Protein AF-A0A7C3W5G4-F1 (afdb_monomer)

Solvent-accessible surface area (backbone atoms only — not comparable to full-atom values): 3732 Å² total; per-residue (Å²): 138,80,83,73,76,76,76,80,66,76,75,69,83,42,36,65,53,29,43,51,54,22,51,52,40,32,72,76,68,34,72,82,40,66,68,30,51,37,28,46,53,22,16,51,24,40,72,72,68,36,54,67,59,17,22,64,58,68,74,45,84,76,70,128

Structure (mmCIF, N/CA/C/O backbone):
data_AF-A0A7C3W5G4-F1
#
_entry.id   AF-A0A7C3W5G4-F1
#
loop_
_atom_site.group_PDB
_atom_site.id
_atom_site.type_symbol
_atom_site.label_atom_id
_atom_site.label_alt_id
_atom_site.label_comp_id
_atom_site.label_asym_id
_atom_site.label_entity_id
_atom_site.label_seq_id
_atom_site.pdbx_PDB_ins_code
_atom_site.Cartn_x
_atom_site.Cartn_y
_atom_site.Cartn_z
_atom_site.occupancy
_atom_site.B_iso_or_equiv
_atom_site.auth_seq_id
_atom_site.auth_comp_id
_atom_site.auth_asym_id
_atom_site.auth_atom_id
_atom_site.pdbx_PDB_model_num
ATOM 1 N N . MET A 1 1 ? 25.347 15.370 26.771 1.00 47.31 1 MET A N 1
ATOM 2 C CA . MET A 1 1 ? 25.000 15.077 25.360 1.00 47.31 1 MET A CA 1
ATOM 3 C C . MET A 1 1 ? 24.444 13.675 25.373 1.00 47.31 1 MET A C 1
ATOM 5 O O . MET A 1 1 ? 25.139 12.713 25.067 1.00 47.31 1 MET A O 1
ATOM 9 N N . ASP A 1 2 ? 23.219 13.578 25.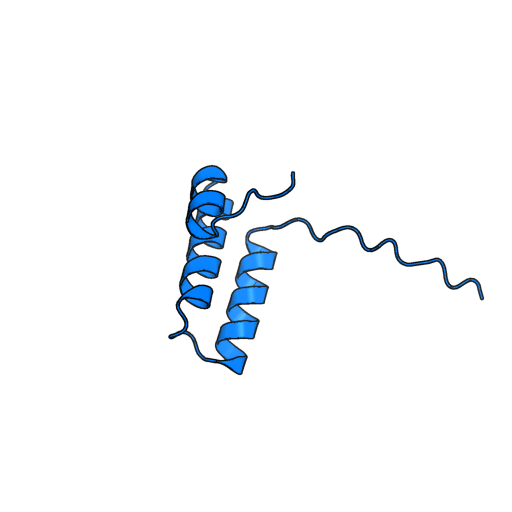857 1.00 43.84 2 ASP A N 1
ATOM 10 C CA . ASP A 1 2 ? 22.540 12.320 26.096 1.00 43.84 2 ASP A CA 1
ATOM 11 C C . ASP A 1 2 ? 21.847 11.959 24.790 1.00 43.84 2 ASP A C 1
ATOM 13 O O . ASP A 1 2 ? 20.905 12.617 24.357 1.00 43.84 2 ASP A O 1
ATOM 17 N N . LYS A 1 3 ? 22.421 10.983 24.084 1.00 52.34 3 LYS A N 1
ATOM 18 C CA . LYS A 1 3 ? 21.785 10.367 22.923 1.00 52.34 3 LYS A CA 1
ATOM 19 C C . LYS A 1 3 ? 20.673 9.480 23.463 1.00 52.34 3 LYS A C 1
ATOM 21 O O . LYS A 1 3 ? 20.883 8.290 23.684 1.00 52.34 3 LYS A O 1
ATOM 26 N N . GLU A 1 4 ? 19.534 10.094 23.761 1.00 51.62 4 GLU A N 1
ATOM 27 C CA . GLU A 1 4 ? 18.305 9.372 24.048 1.00 51.62 4 GLU A CA 1
ATOM 28 C C . GLU A 1 4 ? 17.993 8.482 22.850 1.00 51.62 4 GLU A C 1
ATOM 30 O O . GLU A 1 4 ? 17.798 8.940 21.727 1.00 51.62 4 GLU A O 1
ATOM 35 N N . THR A 1 5 ? 18.047 7.186 23.119 1.00 50.56 5 THR A N 1
ATOM 36 C CA . THR A 1 5 ? 17.593 6.080 22.291 1.00 50.56 5 THR A CA 1
ATOM 37 C C . THR A 1 5 ? 16.288 6.472 21.600 1.00 50.56 5 THR A C 1
ATOM 39 O O . THR A 1 5 ? 15.243 6.533 22.249 1.00 50.56 5 THR A O 1
ATOM 42 N N . GLU A 1 6 ? 16.346 6.767 20.298 1.00 57.53 6 GLU A N 1
ATOM 43 C CA . GLU A 1 6 ? 15.149 6.916 19.477 1.00 57.53 6 GLU A CA 1
ATOM 44 C C . GLU A 1 6 ? 14.368 5.614 19.607 1.00 57.53 6 GLU A C 1
ATOM 46 O O . GLU A 1 6 ? 14.776 4.552 19.135 1.00 57.53 6 GLU A O 1
ATOM 51 N N . ILE A 1 7 ? 13.260 5.686 20.338 1.00 56.91 7 ILE A N 1
ATOM 52 C CA . ILE A 1 7 ? 12.273 4.626 20.392 1.00 56.91 7 ILE A CA 1
ATOM 53 C C . ILE A 1 7 ? 11.837 4.463 18.939 1.00 56.91 7 ILE A C 1
ATOM 55 O O . ILE A 1 7 ? 11.112 5.313 18.422 1.00 56.91 7 ILE A O 1
ATOM 59 N N . HIS A 1 8 ? 12.319 3.416 18.266 1.00 43.19 8 HIS A N 1
ATOM 60 C CA . HIS A 1 8 ? 11.818 2.999 16.964 1.00 43.19 8 HIS A CA 1
ATOM 61 C C . HIS A 1 8 ? 10.359 2.583 17.163 1.00 43.19 8 HIS A C 1
ATOM 63 O O . HIS A 1 8 ? 10.044 1.404 17.312 1.00 43.19 8 HIS A O 1
ATOM 69 N N . LYS A 1 9 ? 9.459 3.567 17.250 1.00 49.25 9 LYS A N 1
ATOM 70 C CA . LYS A 1 9 ? 8.032 3.346 17.094 1.00 49.25 9 LYS A CA 1
ATOM 71 C C . LYS A 1 9 ? 7.896 2.687 15.736 1.00 49.25 9 LYS A C 1
ATOM 73 O O . LYS A 1 9 ? 8.330 3.260 14.736 1.00 49.25 9 LYS A O 1
ATOM 78 N N . THR A 1 10 ? 7.375 1.466 15.720 1.00 56.09 10 THR A N 1
ATOM 79 C CA . THR A 1 10 ? 7.002 0.802 14.478 1.00 56.09 10 THR A CA 1
ATOM 80 C C . THR A 1 10 ? 6.146 1.803 13.703 1.00 56.09 10 THR A C 1
ATOM 82 O O . THR A 1 10 ? 5.154 2.271 14.267 1.00 56.09 10 THR A O 1
ATOM 85 N N . PRO A 1 11 ? 6.557 2.235 12.500 1.00 60.81 11 PRO A N 1
ATOM 86 C CA . PRO A 1 11 ? 5.801 3.233 11.766 1.00 60.81 11 PRO A CA 1
ATOM 87 C C . PRO A 1 11 ? 4.385 2.705 11.550 1.00 60.81 11 PRO A C 1
ATOM 89 O O . PRO A 1 11 ? 4.204 1.568 11.106 1.00 60.81 11 PRO A O 1
ATOM 92 N N . GLU A 1 12 ? 3.389 3.514 11.907 1.00 72.62 12 GLU A N 1
ATOM 93 C CA . GLU A 1 12 ? 1.993 3.206 11.612 1.00 72.62 12 GLU A CA 1
ATOM 94 C C . GLU A 1 12 ? 1.851 3.038 10.097 1.00 72.62 12 GLU A C 1
ATOM 96 O O . GLU A 1 12 ? 2.277 3.895 9.313 1.00 72.62 12 GLU A O 1
ATOM 101 N N . ILE A 1 13 ? 1.282 1.910 9.668 1.00 81.00 13 ILE A N 1
ATOM 102 C CA . ILE A 1 13 ? 1.083 1.656 8.243 1.00 81.00 13 ILE A CA 1
ATOM 103 C C . ILE A 1 13 ? -0.130 2.466 7.791 1.00 81.00 13 ILE A C 1
ATOM 105 O O . ILE A 1 13 ? -1.278 2.061 7.958 1.00 81.00 13 ILE A O 1
ATOM 109 N N . THR A 1 14 ? 0.153 3.627 7.211 1.00 87.56 14 THR A N 1
ATOM 110 C CA . THR A 1 14 ? -0.835 4.536 6.626 1.00 87.56 14 THR A CA 1
ATOM 111 C C . THR A 1 14 ? -0.856 4.422 5.101 1.00 87.56 14 THR A C 1
ATOM 113 O O . THR A 1 14 ? 0.074 3.896 4.482 1.00 87.56 14 THR A O 1
ATOM 116 N N . ALA A 1 15 ? -1.893 4.971 4.461 1.00 90.50 15 ALA A N 1
ATOM 117 C CA . ALA A 1 15 ? -1.934 5.084 3.003 1.00 90.50 15 ALA A CA 1
ATOM 118 C C . ALA A 1 15 ? -0.715 5.847 2.454 1.00 90.50 15 ALA A C 1
ATOM 120 O O . ALA A 1 15 ? -0.141 5.452 1.438 1.00 90.50 15 ALA A O 1
ATOM 121 N N . GLN A 1 16 ? -0.270 6.895 3.155 1.00 91.44 16 GLN A N 1
ATOM 122 C CA . GLN A 1 16 ? 0.941 7.633 2.804 1.00 91.44 16 GLN A CA 1
ATOM 123 C C . GLN A 1 16 ? 2.186 6.741 2.874 1.00 91.44 16 GLN A C 1
ATOM 125 O O . GLN A 1 16 ? 2.942 6.694 1.906 1.00 91.44 16 GLN A O 1
ATOM 130 N N . PHE A 1 17 ? 2.365 5.988 3.962 1.00 90.56 17 PHE A N 1
ATOM 131 C CA . PHE A 1 17 ? 3.503 5.079 4.122 1.00 90.56 17 PHE A CA 1
ATOM 132 C C . PHE A 1 17 ? 3.586 4.051 2.978 1.00 90.56 17 PHE A C 1
ATOM 134 O O . PHE A 1 17 ? 4.651 3.828 2.400 1.00 90.56 17 PHE A O 1
ATOM 141 N N . LEU A 1 18 ? 2.447 3.470 2.585 1.00 92.38 18 LEU A N 1
ATOM 142 C CA . LEU A 1 18 ? 2.382 2.524 1.467 1.00 92.38 18 LEU A CA 1
ATOM 143 C C . LEU A 1 18 ? 2.702 3.188 0.117 1.00 92.38 18 LEU A C 1
ATOM 145 O O . LEU A 1 18 ? 3.419 2.601 -0.696 1.00 92.38 18 LEU A O 1
ATOM 149 N N . ARG A 1 19 ? 2.229 4.421 -0.119 1.00 93.38 19 ARG A N 1
ATOM 150 C CA . ARG A 1 19 ? 2.542 5.204 -1.332 1.00 93.38 19 ARG A CA 1
ATOM 151 C C . ARG A 1 19 ? 4.024 5.569 -1.408 1.00 93.38 19 ARG A C 1
ATOM 153 O O . ARG A 1 19 ? 4.604 5.495 -2.488 1.00 93.38 19 ARG A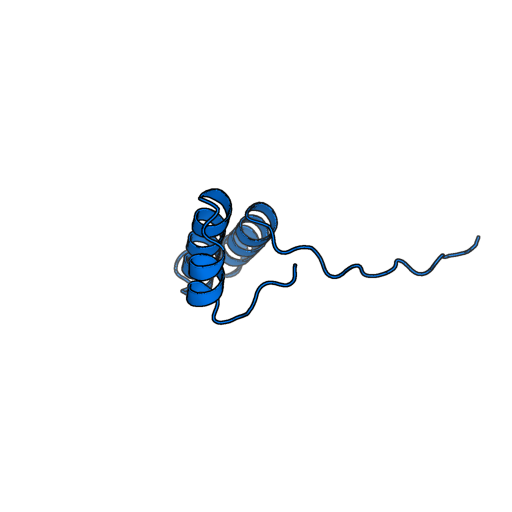 O 1
ATOM 160 N N . GLU A 1 20 ? 4.646 5.927 -0.289 1.00 93.25 20 GLU A N 1
ATOM 161 C CA . GLU A 1 20 ? 6.083 6.217 -0.216 1.00 93.25 20 GLU A CA 1
ATOM 162 C C . GLU A 1 20 ? 6.918 4.965 -0.511 1.00 93.25 20 GLU A C 1
ATOM 164 O O . GLU A 1 20 ? 7.832 5.010 -1.339 1.00 93.25 20 GLU A O 1
ATOM 169 N N . GLY A 1 21 ? 6.545 3.821 0.073 1.00 91.12 21 GLY A N 1
ATOM 170 C CA . GLY A 1 21 ? 7.149 2.527 -0.250 1.00 91.12 21 GLY A CA 1
ATOM 171 C C . GLY A 1 21 ? 6.995 2.164 -1.731 1.00 91.12 21 GLY A C 1
ATOM 172 O O . GLY A 1 21 ? 7.962 1.761 -2.381 1.00 91.12 21 GLY A O 1
ATOM 173 N N . ALA A 1 22 ? 5.807 2.380 -2.302 1.00 92.38 22 ALA A N 1
ATOM 174 C CA . ALA A 1 22 ? 5.558 2.174 -3.725 1.00 92.38 22 ALA A CA 1
ATOM 175 C C . ALA A 1 22 ? 6.422 3.105 -4.595 1.00 92.38 22 ALA A C 1
ATOM 177 O O . ALA A 1 22 ? 7.052 2.644 -5.544 1.00 92.38 22 ALA A O 1
ATOM 178 N N . ALA A 1 23 ? 6.525 4.395 -4.268 1.00 91.69 23 ALA A N 1
ATOM 179 C CA . ALA A 1 23 ? 7.362 5.345 -5.004 1.00 91.69 23 ALA A CA 1
ATOM 180 C C . ALA A 1 23 ? 8.852 4.959 -4.965 1.00 91.69 23 ALA A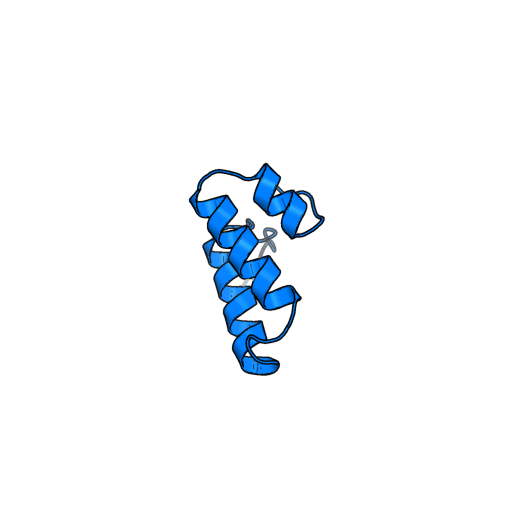 C 1
ATOM 182 O O . ALA A 1 23 ? 9.553 5.049 -5.978 1.00 91.69 23 ALA A O 1
ATOM 183 N N . HIS A 1 24 ? 9.330 4.467 -3.820 1.00 92.31 24 HIS A N 1
ATOM 184 C CA . HIS A 1 24 ? 10.690 3.958 -3.682 1.00 92.31 24 HIS A CA 1
ATOM 185 C C . HIS A 1 24 ? 10.937 2.730 -4.573 1.00 92.31 24 HIS A C 1
ATOM 187 O O . HIS A 1 24 ? 11.923 2.693 -5.313 1.00 92.31 24 HIS A O 1
ATOM 193 N N . LEU A 1 25 ? 10.007 1.767 -4.584 1.00 89.31 25 LEU A N 1
ATOM 194 C CA . LEU A 1 25 ? 10.072 0.603 -5.476 1.00 89.31 25 LEU A CA 1
ATOM 195 C C . LEU A 1 25 ? 10.005 1.002 -6.951 1.00 89.31 25 LEU A C 1
ATOM 197 O O . LEU A 1 25 ? 10.776 0.485 -7.755 1.00 89.31 25 LEU A O 1
ATOM 201 N N . ALA A 1 26 ? 9.132 1.945 -7.305 1.00 90.62 26 ALA A N 1
ATOM 202 C CA . ALA A 1 26 ? 9.014 2.456 -8.665 1.00 90.62 26 ALA A CA 1
ATOM 203 C C . ALA A 1 26 ? 10.321 3.097 -9.148 1.00 90.62 26 ALA A C 1
ATOM 205 O O . ALA A 1 26 ? 10.684 2.949 -10.311 1.00 90.62 26 ALA A O 1
ATOM 206 N N . THR A 1 27 ? 11.042 3.767 -8.249 1.00 91.62 27 THR A N 1
ATOM 207 C CA . THR A 1 27 ? 12.321 4.415 -8.558 1.00 91.62 27 THR A CA 1
ATOM 208 C C . THR A 1 27 ? 13.440 3.394 -8.776 1.00 91.62 27 THR A C 1
ATOM 210 O O . THR A 1 27 ? 14.255 3.568 -9.677 1.00 91.62 27 THR A O 1
ATOM 213 N N . GLN A 1 28 ? 13.488 2.322 -7.978 1.00 91.06 28 GLN A N 1
ATOM 214 C CA . GLN A 1 28 ? 14.558 1.318 -8.058 1.00 91.06 28 GLN A CA 1
ATOM 215 C C . GLN A 1 28 ? 14.314 0.227 -9.105 1.00 91.06 28 GLN A C 1
ATOM 217 O O . GLN A 1 28 ? 15.248 -0.220 -9.765 1.00 91.06 28 GLN A O 1
ATOM 222 N N . PHE A 1 29 ? 13.066 -0.216 -9.243 1.00 89.50 29 PHE A N 1
ATOM 223 C CA . PHE A 1 29 ? 12.696 -1.412 -10.004 1.00 89.50 29 PHE A CA 1
ATOM 224 C C . PHE A 1 29 ? 11.624 -1.143 -11.072 1.00 89.50 29 PHE A C 1
ATOM 226 O O . PHE A 1 29 ? 11.297 -2.033 -11.857 1.00 89.50 29 PHE A O 1
ATOM 233 N N . GLY A 1 30 ? 11.073 0.075 -11.125 1.00 85.56 30 GLY A N 1
ATOM 234 C CA . GLY A 1 30 ? 9.970 0.439 -12.013 1.00 85.56 30 GLY A CA 1
ATOM 235 C C . GLY A 1 30 ? 8.586 0.077 -11.460 1.00 85.56 30 GLY A C 1
ATOM 236 O O . GLY A 1 30 ? 8.429 -0.663 -10.492 1.00 85.56 30 GLY A O 1
ATOM 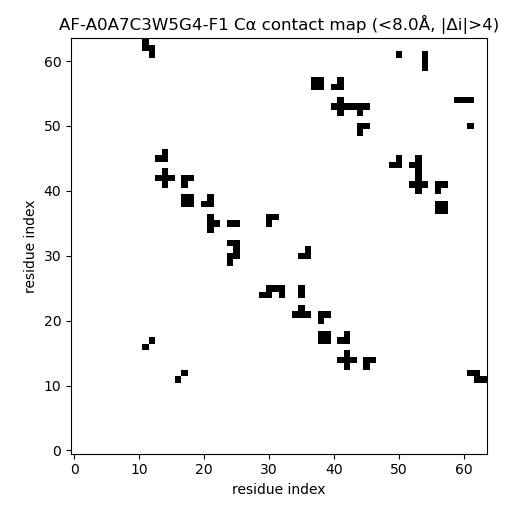237 N N . THR A 1 31 ? 7.539 0.587 -12.108 1.00 86.12 31 THR A N 1
ATOM 238 C CA . THR A 1 31 ? 6.129 0.367 -11.717 1.00 86.12 31 THR A CA 1
ATOM 239 C C . THR A 1 31 ? 5.560 -0.978 -12.188 1.00 86.12 31 THR A C 1
ATOM 241 O O . THR A 1 31 ? 4.409 -1.315 -11.906 1.00 86.12 31 THR A O 1
ATOM 244 N N . GLY A 1 32 ? 6.353 -1.765 -12.923 1.00 84.88 32 GLY A N 1
ATOM 245 C CA . GLY A 1 32 ? 5.968 -3.090 -13.414 1.00 84.88 32 GLY A CA 1
ATOM 246 C C . GLY A 1 32 ? 5.975 -4.180 -12.338 1.00 84.88 32 GLY A C 1
ATOM 247 O O . GLY A 1 32 ? 5.380 -5.237 -12.548 1.00 84.88 32 GLY A O 1
ATOM 248 N N . VAL A 1 33 ? 6.617 -3.929 -11.193 1.00 86.88 33 VAL A N 1
ATOM 249 C CA . VAL A 1 33 ? 6.735 -4.890 -10.090 1.00 86.88 33 VAL A CA 1
ATOM 250 C C . VAL A 1 33 ? 5.366 -5.142 -9.456 1.00 86.88 33 VAL A C 1
ATOM 252 O O . VAL A 1 33 ? 4.643 -4.199 -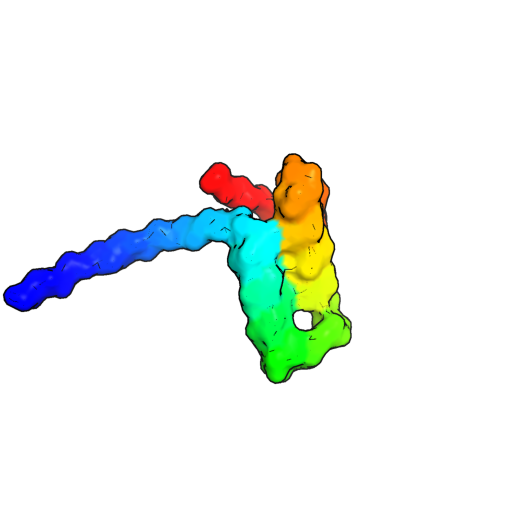9.143 1.00 86.88 33 VAL A O 1
ATOM 255 N N . GLY A 1 34 ? 5.011 -6.412 -9.230 1.00 88.00 34 GLY A N 1
ATOM 256 C CA . GLY A 1 34 ? 3.746 -6.784 -8.576 1.00 88.00 34 GLY A CA 1
ATOM 257 C C . GLY A 1 34 ? 3.565 -6.081 -7.230 1.00 88.00 34 GLY A C 1
ATOM 258 O O . GLY A 1 34 ? 2.562 -5.409 -7.019 1.00 88.00 34 GLY A O 1
ATOM 259 N N . LEU A 1 35 ? 4.622 -6.082 -6.412 1.00 89.56 35 LEU A N 1
ATOM 260 C CA . LEU A 1 35 ? 4.643 -5.423 -5.107 1.00 89.56 35 LEU A CA 1
ATOM 261 C C . LEU A 1 35 ? 4.314 -3.921 -5.169 1.00 89.56 35 LEU A C 1
ATOM 263 O O . LEU A 1 35 ? 3.646 -3.411 -4.279 1.00 89.56 35 LEU A O 1
ATOM 267 N N . PHE A 1 36 ? 4.724 -3.202 -6.221 1.00 91.69 36 PHE A N 1
ATOM 268 C CA . PHE A 1 36 ? 4.335 -1.796 -6.397 1.00 91.69 36 PHE A CA 1
ATOM 269 C C . PHE A 1 36 ? 2.812 -1.650 -6.521 1.00 91.69 36 PHE A C 1
ATOM 271 O O . PHE A 1 36 ? 2.210 -0.786 -5.882 1.00 91.69 36 PHE A O 1
ATOM 278 N N . LYS A 1 37 ? 2.188 -2.502 -7.342 1.00 92.12 37 LYS A N 1
ATOM 279 C CA . LYS A 1 37 ? 0.739 -2.481 -7.572 1.00 92.12 37 LYS A CA 1
ATOM 280 C C . LYS A 1 37 ? -0.018 -2.843 -6.300 1.00 92.12 37 LYS A C 1
ATOM 282 O O . LYS A 1 37 ? -1.007 -2.182 -5.994 1.00 92.12 37 LYS A O 1
ATOM 287 N N . ASP A 1 38 ? 0.482 -3.821 -5.551 1.00 94.00 38 ASP A N 1
ATOM 288 C CA . ASP A 1 38 ? -0.118 -4.259 -4.292 1.00 94.00 38 ASP A CA 1
ATOM 289 C C . ASP A 1 38 ? -0.051 -3.150 -3.231 1.00 94.00 38 ASP A C 1
ATOM 291 O O . ASP A 1 38 ? -1.062 -2.840 -2.604 1.00 94.00 38 ASP A O 1
ATOM 295 N N . LEU A 1 39 ? 1.089 -2.460 -3.093 1.00 93.56 39 LEU A N 1
ATOM 296 C CA . LEU A 1 39 ? 1.218 -1.316 -2.181 1.00 93.56 39 LEU A CA 1
ATOM 297 C C . LEU A 1 39 ? 0.280 -0.161 -2.557 1.00 93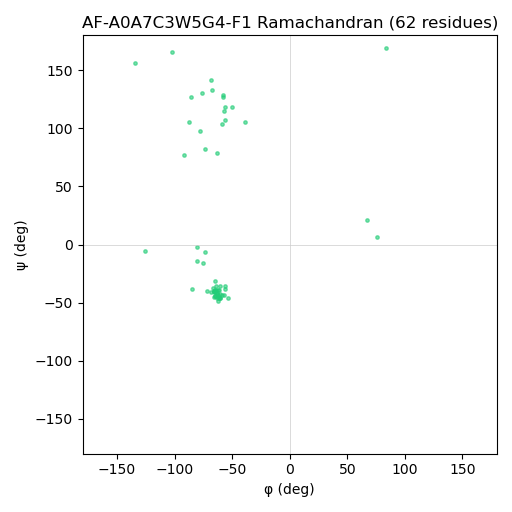.56 39 LEU A C 1
ATOM 299 O O . LEU A 1 39 ? -0.379 0.400 -1.685 1.00 93.56 39 LEU A O 1
ATOM 303 N N . MET A 1 40 ? 0.174 0.178 -3.846 1.00 94.50 40 MET A N 1
ATOM 304 C CA . MET A 1 40 ? -0.745 1.224 -4.315 1.00 94.50 40 MET A CA 1
ATOM 305 C C . MET A 1 40 ? -2.216 0.847 -4.099 1.00 94.50 40 MET A C 1
ATOM 307 O O . MET A 1 40 ? -3.020 1.691 -3.706 1.00 94.50 40 MET A O 1
ATOM 311 N N . ALA A 1 41 ? -2.579 -0.416 -4.332 1.00 95.19 41 ALA A N 1
ATOM 312 C CA . ALA A 1 41 ? -3.937 -0.900 -4.115 1.00 95.19 41 ALA A CA 1
ATOM 313 C C . ALA A 1 41 ? -4.298 -0.932 -2.621 1.00 95.19 41 ALA A C 1
ATOM 315 O O . ALA A 1 41 ? -5.395 -0.517 -2.250 1.00 95.19 41 ALA A O 1
ATOM 316 N N . ALA A 1 42 ? -3.368 -1.356 -1.763 1.00 94.69 42 ALA A N 1
ATOM 317 C CA . ALA A 1 42 ? -3.549 -1.332 -0.317 1.00 94.69 42 ALA A CA 1
ATOM 318 C C . ALA A 1 42 ? -3.620 0.101 0.236 1.00 94.69 42 ALA A C 1
ATOM 320 O O . ALA A 1 42 ? -4.442 0.373 1.106 1.00 94.69 42 ALA A O 1
ATOM 321 N N . ALA A 1 43 ? -2.836 1.036 -0.312 1.00 94.75 43 ALA A N 1
ATOM 322 C CA . ALA A 1 43 ? -2.930 2.451 0.040 1.00 94.75 43 ALA A CA 1
ATOM 323 C C . ALA A 1 43 ? -4.313 3.035 -0.278 1.00 94.75 43 ALA A C 1
ATOM 325 O O . ALA A 1 43 ? -4.904 3.700 0.566 1.00 94.75 43 ALA A O 1
ATOM 326 N N . ASN A 1 44 ? -4.847 2.750 -1.469 1.00 95.56 44 ASN A N 1
ATOM 327 C CA . ASN A 1 44 ? -6.190 3.193 -1.845 1.00 95.56 44 ASN A CA 1
ATOM 328 C C . ASN A 1 44 ? -7.266 2.565 -0.949 1.00 95.56 44 ASN A C 1
ATOM 330 O O . ASN A 1 44 ? -8.197 3.254 -0.553 1.00 95.56 44 ASN A O 1
ATOM 334 N N . ALA A 1 45 ? -7.125 1.285 -0.591 1.00 94.75 45 ALA A N 1
ATOM 335 C CA . ALA A 1 45 ? -8.047 0.626 0.330 1.00 94.75 45 ALA A CA 1
ATOM 336 C C . ALA A 1 45 ? -8.037 1.282 1.724 1.00 94.75 45 ALA A C 1
ATOM 338 O O . ALA A 1 45 ? -9.099 1.491 2.304 1.00 94.75 45 ALA A O 1
ATOM 339 N N . LEU A 1 46 ? -6.867 1.690 2.233 1.00 91.75 46 LEU A N 1
ATOM 340 C CA . LEU A 1 46 ? -6.776 2.456 3.480 1.00 91.75 46 LEU A CA 1
ATOM 341 C C . LEU A 1 46 ? -7.419 3.846 3.376 1.00 91.75 46 LEU A C 1
ATOM 343 O O . LEU A 1 46 ? -8.117 4.243 4.305 1.00 91.75 46 LEU A O 1
ATOM 347 N N . ASP A 1 47 ? -7.237 4.560 2.262 1.00 93.12 47 ASP A N 1
ATOM 348 C CA . ASP A 1 47 ? -7.900 5.856 2.028 1.00 93.12 47 ASP A CA 1
ATOM 349 C C . ASP A 1 47 ? -9.430 5.719 1.916 1.00 93.12 47 ASP A C 1
ATOM 351 O O . ASP A 1 47 ? -10.169 6.614 2.325 1.00 93.12 47 ASP A O 1
ATOM 355 N N . GLU A 1 48 ? -9.918 4.586 1.404 1.00 93.19 48 GLU A N 1
ATOM 356 C CA . GLU A 1 48 ? -11.342 4.222 1.371 1.00 93.19 48 GLU A CA 1
ATOM 357 C C . GLU A 1 48 ? -11.885 3.811 2.759 1.00 93.19 48 GLU A C 1
ATOM 359 O O . GLU A 1 48 ? -13.089 3.598 2.910 1.00 93.19 48 GLU A O 1
ATOM 364 N N . GLY A 1 49 ? -11.024 3.697 3.779 1.00 91.38 49 GLY A N 1
ATOM 365 C CA . GLY A 1 49 ? -11.372 3.185 5.108 1.00 91.38 49 GLY A CA 1
ATOM 366 C C . GLY A 1 49 ? -11.531 1.660 5.170 1.00 91.38 49 GLY A C 1
ATOM 367 O O . GLY A 1 49 ? -11.908 1.119 6.210 1.00 91.38 49 GLY A O 1
ATOM 368 N N . ASP A 1 50 ? -11.225 0.951 4.083 1.00 93.06 50 ASP A N 1
ATOM 369 C CA . ASP A 1 50 ? -11.324 -0.502 3.959 1.00 93.06 50 ASP A CA 1
ATOM 370 C C . ASP A 1 50 ? -9.993 -1.176 4.330 1.00 93.06 50 ASP A C 1
ATOM 372 O O . ASP A 1 50 ? -9.187 -1.613 3.499 1.00 93.06 50 ASP A O 1
ATOM 376 N N . ARG A 1 51 ? -9.749 -1.243 5.641 1.00 89.06 51 ARG A N 1
ATOM 377 C CA . ARG A 1 51 ? -8.537 -1.847 6.207 1.00 89.06 51 ARG A CA 1
ATOM 378 C C . ARG A 1 51 ? -8.430 -3.345 5.922 1.00 89.06 51 ARG A C 1
ATOM 380 O O . ARG A 1 51 ? -7.331 -3.833 5.677 1.00 89.06 51 ARG A O 1
ATOM 387 N N . GLU A 1 52 ? -9.547 -4.069 5.904 1.00 92.81 52 GLU A N 1
ATOM 388 C CA . GLU A 1 52 ? -9.561 -5.514 5.634 1.00 92.81 52 GLU A CA 1
ATOM 389 C C . GLU A 1 52 ? -9.110 -5.815 4.198 1.00 92.81 52 GLU A C 1
ATOM 391 O O . GLU A 1 52 ? -8.305 -6.721 3.958 1.00 92.81 52 GLU A O 1
ATOM 396 N N . LYS A 1 53 ? -9.559 -5.010 3.230 1.00 93.44 53 LYS A N 1
ATOM 397 C CA . LYS A 1 53 ? -9.093 -5.091 1.843 1.00 93.44 53 LYS A CA 1
ATOM 398 C C . LYS A 1 53 ? -7.602 -4.787 1.729 1.00 93.44 53 LYS A C 1
ATOM 400 O O . LYS A 1 53 ? -6.905 -5.512 1.019 1.00 93.44 53 LYS A O 1
ATOM 405 N N . ALA A 1 54 ? -7.094 -3.782 2.447 1.00 93.12 54 ALA A N 1
ATOM 406 C CA . ALA A 1 54 ? -5.661 -3.485 2.480 1.00 93.12 54 ALA A CA 1
ATOM 407 C C . ALA A 1 54 ? -4.837 -4.668 3.027 1.00 93.12 54 ALA A C 1
ATOM 409 O O . ALA A 1 54 ? -3.852 -5.075 2.410 1.00 93.12 54 ALA A O 1
A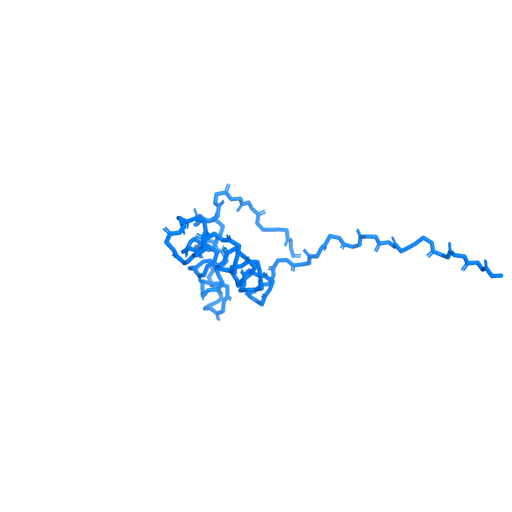TOM 410 N N . GLU A 1 55 ? -5.277 -5.275 4.133 1.00 92.19 55 GLU A N 1
ATOM 411 C CA . GLU A 1 55 ? -4.647 -6.460 4.736 1.00 92.19 55 GLU A CA 1
ATOM 412 C C . GLU A 1 55 ? -4.634 -7.661 3.786 1.00 92.19 55 GLU A C 1
ATOM 414 O O . GLU A 1 55 ? -3.616 -8.340 3.632 1.00 92.19 55 GLU A O 1
ATOM 419 N N . ARG A 1 56 ? -5.748 -7.897 3.087 1.00 93.62 56 ARG A N 1
ATOM 420 C CA . ARG A 1 56 ? -5.869 -8.982 2.111 1.00 93.62 56 ARG A CA 1
ATOM 421 C C . ARG A 1 56 ? -4.939 -8.801 0.914 1.00 93.62 56 ARG A C 1
ATOM 423 O O . ARG A 1 56 ? -4.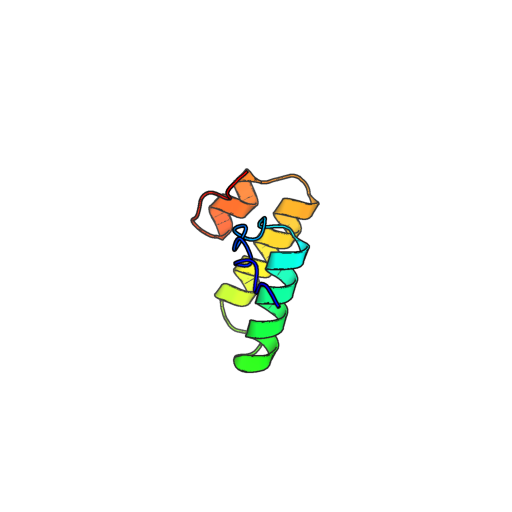389 -9.791 0.440 1.00 93.62 56 ARG A O 1
ATOM 430 N N . ILE A 1 57 ? -4.781 -7.571 0.424 1.00 93.19 57 ILE A N 1
ATOM 431 C CA . ILE A 1 57 ? -3.875 -7.257 -0.690 1.00 93.19 57 ILE A CA 1
ATOM 432 C C . ILE A 1 57 ? -2.422 -7.498 -0.276 1.00 93.19 57 ILE A C 1
ATOM 434 O O . ILE A 1 57 ? -1.668 -8.118 -1.019 1.00 93.19 57 ILE A O 1
ATOM 438 N N . LEU A 1 58 ? -2.036 -7.045 0.919 1.00 89.38 58 LEU A N 1
ATOM 439 C CA . LEU A 1 58 ? -0.659 -7.168 1.404 1.00 89.38 58 LEU A CA 1
ATOM 440 C C . LEU A 1 58 ? -0.334 -8.556 1.975 1.00 89.38 58 LEU A C 1
ATOM 442 O O . LEU A 1 58 ? 0.835 -8.8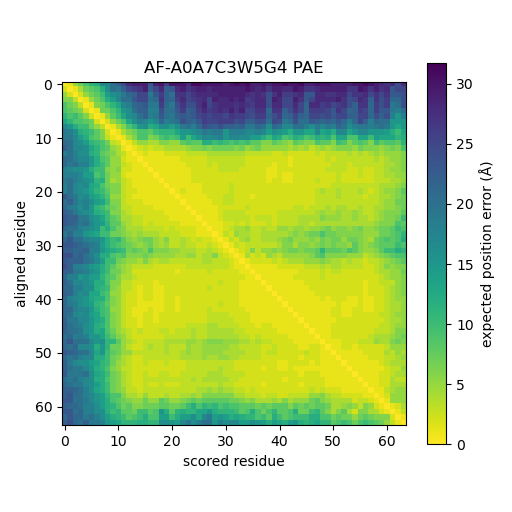68 2.191 1.00 89.38 58 LEU A O 1
ATOM 446 N N . GLY A 1 59 ? -1.344 -9.385 2.249 1.00 88.19 59 GLY A N 1
ATOM 447 C CA . GLY A 1 59 ? -1.169 -10.692 2.883 1.00 88.19 59 GLY A CA 1
ATOM 448 C C . GLY A 1 59 ? -0.689 -10.608 4.337 1.00 88.19 59 GLY A C 1
ATOM 449 O O . GLY A 1 59 ? -0.126 -11.573 4.852 1.00 88.19 59 GLY A O 1
ATOM 450 N N . VAL A 1 60 ? -0.888 -9.466 5.002 1.00 84.44 60 VAL A N 1
ATOM 451 C CA . VAL A 1 60 ? -0.452 -9.204 6.383 1.00 84.44 60 VAL A CA 1
ATOM 452 C C . VAL A 1 60 ? -1.570 -8.542 7.178 1.00 84.44 60 VAL A C 1
ATOM 454 O O . VAL A 1 60 ? -2.424 -7.875 6.607 1.00 84.44 60 VAL A O 1
ATOM 457 N N . LYS A 1 61 ? -1.542 -8.682 8.507 1.00 80.56 61 LYS A N 1
ATOM 458 C CA . LYS A 1 61 ? -2.398 -7.885 9.396 1.00 80.56 61 LYS A CA 1
ATOM 459 C C . LYS A 1 61 ? -1.720 -6.557 9.696 1.00 80.56 61 LYS A C 1
ATOM 461 O O . LYS A 1 61 ? -0.569 -6.551 10.136 1.00 80.56 61 LYS A O 1
ATOM 466 N N . LEU A 1 62 ? -2.419 -5.450 9.471 1.00 71.31 62 LEU A N 1
ATOM 467 C CA . LEU A 1 62 ? -1.884 -4.123 9.740 1.00 71.31 62 LEU A CA 1
ATOM 468 C C . LEU A 1 62 ? -1.931 -3.889 11.250 1.00 71.31 62 LEU A C 1
ATOM 470 O O . LEU A 1 62 ? -2.960 -4.126 11.885 1.00 71.31 62 LEU A O 1
ATOM 474 N N . GLN A 1 63 ? -0.822 -3.443 11.841 1.00 67.25 63 GLN A N 1
ATOM 475 C CA . GLN A 1 63 ? -0.805 -3.102 13.266 1.00 67.25 63 GLN A CA 1
ATOM 476 C C . GLN A 1 63 ? -1.654 -1.853 13.532 1.00 67.25 63 GLN A C 1
ATOM 478 O O . GLN A 1 63 ? -1.670 -0.993 12.650 1.00 67.25 63 GLN A O 1
ATOM 483 N N . PRO A 1 64 ? -2.398 -1.806 14.662 1.00 58.47 64 PRO A N 1
ATOM 484 C CA . PRO A 1 64 ? -3.391 -0.779 14.983 1.00 58.47 64 PRO A CA 1
ATOM 485 C C . PRO A 1 64 ? -2.980 0.625 14.576 1.00 58.47 64 PRO A C 1
ATOM 487 O O . PRO A 1 64 ? -1.889 1.049 15.011 1.00 58.47 64 PRO A O 1
#

Foldseek 3Di:
DDPPDPPPPPPQDALVNLQVVLVVCCVPPNCPDLSSVLSNQLSVCRVVVNNVSSCVSVVHRGDD

Secondary structure (DSSP, 8-state):
--------PPPP--HHHHHHHHHHHHHHH-TTSHHHHHHHHHHHHHHTT-HHHHHHHHTSPPP-

Mean predicted aligned error: 7.82 Å

pLDDT: mean 82.7, std 15.7, range [43.19, 95.56]

Sequence (64 aa):
MDKETEIHKTPEITAQFLREGAAHLATQFGTGVGLFKDLMAAANALDEGDREKAERILGVKLQP

Radius of gyration: 14.13 Å; Cα contacts (8 Å, |Δi|>4): 62; chains: 1; bounding box: 36×26×40 Å